Protein AF-A0AAU6F2I3-F1 (afdb_monomer_lite)

Radius of gyration: 15.63 Å; chains: 1; bounding box: 40×29×41 Å

Structure (mmCIF, N/CA/C/O backbone):
data_AF-A0AAU6F2I3-F1
#
_entry.id   AF-A0AAU6F2I3-F1
#
loop_
_atom_site.group_PDB
_atom_site.id
_atom_site.type_symbol
_atom_site.label_atom_id
_atom_site.label_alt_id
_atom_site.label_comp_id
_atom_site.label_asym_id
_atom_site.label_entity_id
_atom_site.label_seq_id
_atom_site.pdbx_PDB_ins_code
_atom_site.Cartn_x
_atom_site.Cartn_y
_atom_site.Cartn_z
_atom_site.occupancy
_atom_site.B_iso_or_equiv
_atom_site.auth_seq_id
_atom_site.auth_comp_id
_atom_site.auth_asym_id
_atom_site.auth_atom_id
_atom_site.pdbx_PDB_model_num
ATOM 1 N N . MET A 1 1 ? -24.196 5.159 10.264 1.00 76.12 1 MET A N 1
ATOM 2 C CA . MET A 1 1 ? -23.207 4.944 11.347 1.00 76.12 1 MET A CA 1
ATOM 3 C C . MET A 1 1 ? -21.809 5.019 10.735 1.00 76.12 1 MET A C 1
ATOM 5 O O . MET A 1 1 ? -21.685 4.666 9.568 1.00 76.12 1 MET A O 1
ATOM 9 N N . ARG A 1 2 ? -20.798 5.515 11.462 1.00 90.19 2 ARG A N 1
ATOM 10 C CA . ARG A 1 2 ? -19.385 5.634 11.037 1.00 90.19 2 ARG A CA 1
ATOM 11 C C . ARG A 1 2 ? -18.504 5.197 12.214 1.00 90.19 2 ARG A C 1
ATOM 13 O O . ARG A 1 2 ? -18.837 5.561 13.334 1.00 90.19 2 ARG A O 1
ATOM 20 N N . ALA A 1 3 ? -17.428 4.461 11.943 1.00 92.19 3 ALA A N 1
ATOM 21 C CA . ALA A 1 3 ? -16.405 4.084 12.918 1.00 92.19 3 ALA A CA 1
ATOM 22 C C . ALA A 1 3 ? -15.015 4.395 12.341 1.00 92.19 3 ALA A C 1
ATOM 24 O O . ALA A 1 3 ? -14.820 4.270 11.128 1.00 92.19 3 ALA A O 1
ATOM 25 N N . THR A 1 4 ? -14.079 4.821 13.187 1.00 94.06 4 THR A N 1
ATOM 26 C CA . THR A 1 4 ? -12.726 5.244 12.794 1.00 94.06 4 THR A CA 1
ATOM 27 C C . THR A 1 4 ? -11.667 4.408 13.511 1.00 94.06 4 THR A C 1
ATOM 29 O O . THR A 1 4 ? -11.739 4.189 14.718 1.00 94.06 4 THR A O 1
ATOM 32 N N . GLY A 1 5 ? -10.655 3.953 12.775 1.00 92.81 5 GLY A N 1
ATOM 33 C CA . GLY A 1 5 ? -9.516 3.225 13.329 1.00 92.81 5 GLY A CA 1
ATOM 34 C C . GLY A 1 5 ? -8.248 3.472 12.522 1.00 92.81 5 GLY A C 1
ATOM 35 O O . GLY A 1 5 ? -8.311 3.901 11.367 1.00 92.81 5 GLY A O 1
ATOM 36 N N . THR A 1 6 ? -7.110 3.185 13.140 1.00 96.50 6 THR A N 1
ATOM 37 C CA . THR A 1 6 ? -5.786 3.222 12.509 1.00 96.50 6 THR A CA 1
ATOM 38 C C . THR A 1 6 ? -5.350 1.792 12.225 1.00 96.50 6 THR A C 1
ATOM 40 O O . THR A 1 6 ? -5.726 0.879 12.962 1.00 96.50 6 THR A O 1
ATOM 43 N N . PHE A 1 7 ? -4.557 1.578 11.174 1.00 96.00 7 PHE A N 1
ATOM 44 C CA . PHE A 1 7 ? -3.913 0.288 10.956 1.00 96.00 7 PHE A CA 1
ATOM 45 C C . PHE A 1 7 ? -2.394 0.405 10.891 1.00 96.00 7 PHE A C 1
ATOM 47 O O . PHE A 1 7 ? -1.865 1.388 10.377 1.00 96.00 7 PHE A O 1
ATOM 54 N N . SER A 1 8 ? -1.709 -0.631 11.367 1.00 96.25 8 SER A N 1
ATOM 55 C CA . SER A 1 8 ? -0.300 -0.885 11.077 1.00 96.25 8 SER A CA 1
ATOM 56 C C . SER A 1 8 ? -0.163 -1.957 9.995 1.00 96.25 8 SER A C 1
ATOM 58 O O . SER A 1 8 ? -1.024 -2.832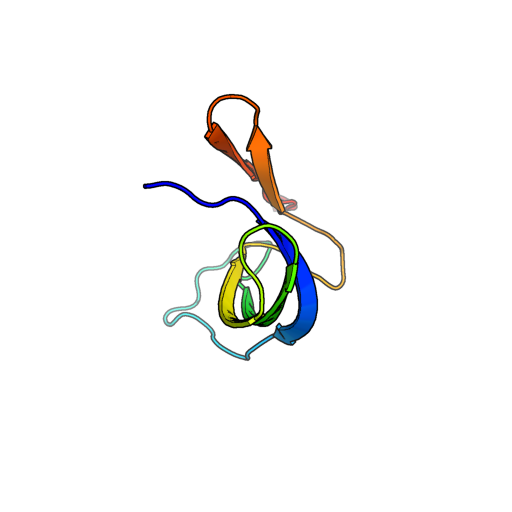 9.839 1.00 96.25 8 SER A O 1
ATOM 60 N N . VAL A 1 9 ? 0.919 -1.871 9.221 1.00 94.50 9 VAL A N 1
ATOM 61 C CA . VAL A 1 9 ? 1.310 -2.887 8.239 1.00 94.50 9 VAL A CA 1
ATOM 62 C C . VAL A 1 9 ? 2.155 -3.937 8.950 1.00 94.50 9 VAL A C 1
ATOM 64 O O . VAL A 1 9 ? 3.156 -3.582 9.561 1.00 94.50 9 VAL A O 1
ATOM 67 N N . GLN A 1 10 ? 1.746 -5.204 8.885 1.00 93.81 10 GLN A N 1
ATOM 68 C CA . GLN A 1 10 ? 2.429 -6.305 9.578 1.00 93.81 10 GLN A CA 1
ATOM 69 C C . GLN A 1 10 ? 3.289 -7.136 8.627 1.00 93.81 10 GLN A C 1
ATOM 71 O O . GLN A 1 10 ? 4.453 -7.378 8.917 1.00 93.81 10 GLN A O 1
ATOM 76 N N . ASP A 1 11 ? 2.733 -7.514 7.477 1.00 90.62 11 ASP A N 1
ATOM 77 C CA . ASP A 1 11 ? 3.426 -8.296 6.453 1.00 90.62 11 ASP A CA 1
ATOM 78 C C . ASP A 1 11 ? 3.221 -7.603 5.113 1.00 90.62 11 ASP A C 1
ATOM 80 O O . ASP A 1 11 ? 2.077 -7.349 4.740 1.00 90.62 11 ASP A O 1
ATOM 84 N N . PHE A 1 12 ? 4.299 -7.286 4.401 1.00 88.50 12 PHE A N 1
ATOM 85 C CA . PHE A 1 12 ? 4.255 -6.718 3.055 1.00 88.50 12 PHE A CA 1
ATOM 86 C C . PHE A 1 12 ? 5.135 -7.566 2.143 1.00 88.50 12 PHE A C 1
ATOM 88 O O . PHE A 1 12 ? 6.344 -7.661 2.349 1.00 88.50 12 PHE A O 1
ATOM 95 N N . THR A 1 13 ? 4.530 -8.208 1.148 1.00 89.25 13 THR A N 1
ATOM 96 C CA . THR A 1 13 ? 5.214 -9.176 0.285 1.00 89.25 13 THR A CA 1
ATOM 97 C C . THR A 1 13 ? 4.948 -8.838 -1.179 1.00 89.25 13 THR A C 1
ATOM 99 O O . THR A 1 13 ? 3.810 -9.004 -1.632 1.00 89.25 13 THR A O 1
ATOM 102 N N . PRO A 1 14 ? 5.960 -8.366 -1.930 1.00 85.38 14 PRO A N 1
ATOM 103 C CA . PRO A 1 14 ? 5.856 -8.189 -3.375 1.00 85.38 14 PRO A CA 1
ATOM 104 C C . PRO A 1 14 ? 5.494 -9.497 -4.090 1.00 85.38 14 PRO A C 1
ATOM 106 O O . PRO A 1 14 ? 5.871 -10.587 -3.669 1.00 85.38 14 PRO A O 1
ATOM 109 N N . THR A 1 15 ? 4.741 -9.384 -5.177 1.00 85.44 15 THR A N 1
ATOM 110 C CA . THR A 1 15 ? 4.315 -10.474 -6.060 1.00 85.44 15 THR A CA 1
ATOM 111 C C . THR A 1 15 ? 4.934 -10.268 -7.440 1.00 85.44 15 THR A C 1
ATOM 113 O O . THR A 1 15 ? 5.019 -9.138 -7.913 1.00 85.44 15 THR A O 1
ATOM 116 N N . GLU A 1 16 ? 5.284 -11.352 -8.133 1.00 79.62 16 GLU A N 1
ATOM 117 C CA . GLU A 1 16 ? 5.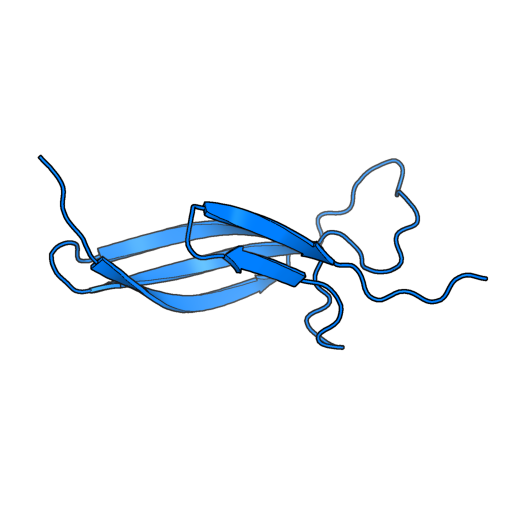868 -11.336 -9.489 1.00 79.62 16 GLU A CA 1
ATOM 118 C C . GLU A 1 16 ? 4.855 -10.986 -10.607 1.00 79.62 16 GLU A C 1
ATOM 120 O O . GLU A 1 16 ? 4.998 -11.408 -11.754 1.00 79.62 16 GLU A O 1
ATOM 125 N N . LEU A 1 17 ? 3.788 -10.239 -10.299 1.00 80.31 17 LEU A N 1
ATOM 126 C CA . LEU A 1 17 ? 2.764 -9.904 -11.287 1.00 80.31 17 LEU A CA 1
ATOM 127 C C . LEU A 1 17 ? 3.294 -8.852 -12.271 1.00 80.31 17 LEU A C 1
ATOM 129 O O . LEU A 1 17 ? 3.400 -7.679 -11.926 1.00 80.31 17 LEU A O 1
ATOM 133 N N . ALA A 1 18 ? 3.551 -9.268 -13.512 1.00 75.75 18 ALA A N 1
ATOM 134 C CA . ALA A 1 18 ? 3.978 -8.389 -14.596 1.00 75.75 18 ALA A CA 1
ATOM 135 C C . ALA A 1 18 ? 2.881 -8.237 -15.676 1.00 75.75 18 ALA A C 1
ATOM 137 O O . ALA A 1 18 ? 2.275 -9.234 -16.083 1.00 75.75 18 ALA A O 1
ATOM 138 N N . PRO A 1 19 ? 2.610 -7.015 -16.176 1.00 72.50 19 PRO A N 1
ATOM 139 C CA . PRO A 1 19 ? 1.673 -6.805 -17.280 1.00 72.50 19 PRO A CA 1
ATOM 140 C C . PRO A 1 19 ? 2.195 -7.408 -18.595 1.00 72.50 19 PRO A C 1
ATOM 142 O O . PRO A 1 19 ? 3.398 -7.434 -18.845 1.00 72.50 19 PRO A O 1
ATOM 145 N N . THR A 1 20 ? 1.283 -7.874 -19.459 1.00 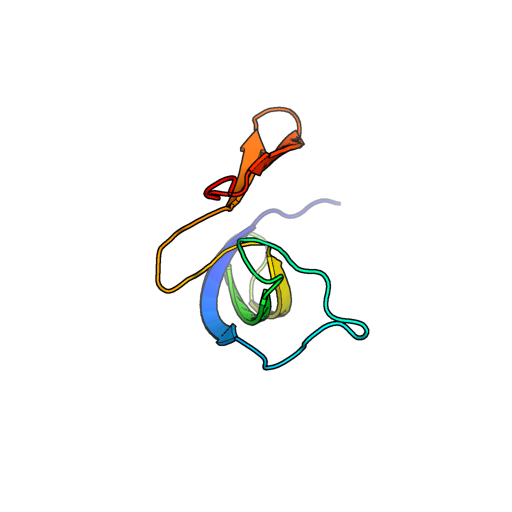76.69 20 THR A N 1
ATOM 146 C CA . THR A 1 20 ? 1.600 -8.357 -20.817 1.00 76.69 20 THR A CA 1
ATOM 147 C C . THR A 1 20 ? 0.702 -7.665 -21.858 1.00 76.69 20 THR A C 1
ATOM 149 O O . THR A 1 20 ? -0.519 -7.794 -21.754 1.00 76.69 20 THR A O 1
ATOM 152 N N . PRO A 1 21 ? 1.263 -6.972 -22.873 1.00 79.75 21 PRO A N 1
ATOM 153 C CA . PRO A 1 21 ? 2.693 -6.718 -23.077 1.00 79.75 21 PRO A CA 1
ATOM 154 C C . PRO A 1 21 ? 3.268 -5.830 -21.965 1.00 79.75 21 PRO A C 1
ATOM 156 O O . PRO A 1 21 ? 2.556 -5.007 -21.392 1.00 79.75 21 PRO A O 1
ATOM 159 N N . GLY A 1 22 ? 4.549 -6.014 -21.645 1.00 72.81 22 GLY A N 1
ATOM 160 C CA . GLY A 1 22 ? 5.221 -5.168 -20.664 1.00 72.81 22 GLY A CA 1
ATOM 161 C C . GLY A 1 22 ? 5.276 -3.727 -21.166 1.00 72.81 22 GLY A C 1
ATOM 162 O O . GLY A 1 22 ? 5.732 -3.482 -22.283 1.00 72.81 22 GLY A O 1
ATOM 163 N N . THR A 1 23 ? 4.809 -2.778 -20.358 1.00 67.06 23 THR A N 1
ATOM 164 C CA . THR A 1 23 ? 4.996 -1.350 -20.633 1.00 67.06 23 THR A CA 1
ATOM 165 C C . THR A 1 23 ? 6.351 -0.940 -20.070 1.00 67.06 23 THR A C 1
ATOM 167 O O . THR A 1 23 ? 6.553 -1.109 -18.867 1.00 67.06 23 THR A O 1
ATOM 170 N N . PRO A 1 24 ? 7.274 -0.398 -20.882 1.00 66.75 24 PRO A N 1
ATOM 171 C CA . PRO A 1 24 ? 8.505 0.180 -20.368 1.00 66.75 24 PRO A CA 1
ATOM 172 C C . PRO A 1 24 ? 8.146 1.371 -19.480 1.00 66.75 24 PRO A C 1
ATOM 174 O O . PRO A 1 24 ? 7.717 2.419 -19.962 1.00 66.75 24 PRO A O 1
ATOM 177 N N . THR A 1 25 ? 8.272 1.187 -18.174 1.00 65.94 25 THR A N 1
ATOM 178 C CA . THR A 1 25 ? 8.169 2.250 -17.181 1.00 65.94 25 THR A CA 1
ATOM 179 C C . THR A 1 25 ? 9.480 2.301 -16.422 1.00 65.94 25 THR A C 1
ATOM 181 O O . THR A 1 25 ? 10.162 1.291 -16.267 1.00 65.94 25 THR A O 1
ATOM 184 N N . ALA A 1 26 ? 9.853 3.486 -15.958 1.00 62.53 26 ALA A N 1
ATOM 185 C CA . ALA A 1 26 ? 11.075 3.652 -15.181 1.00 62.53 26 ALA A CA 1
ATOM 186 C C . ALA A 1 26 ? 10.994 3.015 -13.787 1.00 62.53 26 ALA A C 1
ATOM 188 O O . ALA A 1 26 ? 12.008 2.602 -13.242 1.00 62.53 26 ALA A O 1
ATOM 189 N N . VAL A 1 27 ? 9.775 2.892 -13.253 1.00 68.12 27 VAL A N 1
ATOM 190 C CA . VAL A 1 27 ? 9.460 2.129 -12.045 1.00 68.12 27 VAL A CA 1
ATOM 191 C C . VAL A 1 27 ? 8.367 1.123 -12.416 1.00 68.12 27 VAL A C 1
ATOM 193 O O . VAL A 1 27 ? 7.302 1.550 -12.886 1.00 68.12 27 VAL A O 1
ATOM 196 N N . PRO A 1 28 ? 8.591 -0.197 -12.293 1.00 63.62 28 PRO A N 1
ATOM 197 C CA . PRO A 1 28 ? 7.555 -1.184 -12.574 1.00 63.62 28 PRO A CA 1
ATOM 198 C C . PRO A 1 28 ? 6.383 -1.019 -11.598 1.00 63.62 28 PRO A C 1
ATOM 200 O O . PRO A 1 28 ? 6.568 -0.703 -10.424 1.00 63.62 28 PRO A O 1
ATOM 203 N N . VAL A 1 29 ? 5.153 -1.238 -12.076 1.00 64.94 29 VAL A N 1
ATOM 204 C CA . VAL A 1 29 ? 3.997 -1.338 -11.175 1.00 64.94 29 VAL A CA 1
ATOM 205 C C . VAL A 1 29 ? 4.157 -2.617 -10.361 1.00 64.94 29 VAL A C 1
ATOM 207 O O . VAL A 1 29 ? 4.050 -3.715 -10.903 1.00 64.94 29 VAL A O 1
ATOM 210 N N . GLY A 1 30 ? 4.419 -2.469 -9.066 1.00 75.44 30 GLY A N 1
ATOM 211 C CA . GLY A 1 30 ? 4.503 -3.573 -8.123 1.00 75.44 30 GLY A CA 1
ATOM 212 C C . GLY A 1 30 ? 3.122 -3.922 -7.580 1.00 75.44 30 GLY A C 1
ATOM 213 O O . GLY A 1 30 ? 2.364 -3.040 -7.163 1.00 75.44 30 GLY A O 1
ATOM 214 N N . VAL A 1 31 ? 2.797 -5.215 -7.558 1.00 84.88 31 VAL A N 1
ATOM 215 C CA . VAL A 1 31 ? 1.685 -5.740 -6.757 1.00 84.88 31 VAL A CA 1
ATOM 216 C C . VAL A 1 31 ? 2.263 -6.430 -5.539 1.00 84.88 31 VAL A C 1
ATOM 218 O O . VAL A 1 31 ? 3.198 -7.209 -5.665 1.00 84.88 31 VAL A O 1
ATOM 221 N N . ALA A 1 32 ? 1.711 -6.159 -4.363 1.00 86.81 32 ALA A N 1
ATOM 222 C CA . ALA A 1 32 ? 2.090 -6.812 -3.122 1.00 86.81 32 ALA A CA 1
ATOM 223 C C . ALA A 1 32 ? 0.855 -7.311 -2.372 1.00 86.81 32 ALA A C 1
ATOM 225 O O . ALA A 1 32 ? -0.211 -6.693 -2.413 1.00 86.81 32 ALA A O 1
ATOM 226 N N . THR A 1 33 ? 1.005 -8.406 -1.637 1.00 92.44 33 THR A N 1
ATOM 227 C CA . THR A 1 33 ? 0.060 -8.764 -0.580 1.00 92.44 33 THR A CA 1
ATOM 228 C C . THR A 1 33 ? 0.472 -8.067 0.707 1.00 92.44 33 THR A C 1
ATOM 230 O O . THR A 1 33 ? 1.654 -8.045 1.046 1.00 92.44 33 THR A O 1
ATOM 233 N N . MET A 1 34 ? -0.499 -7.521 1.434 1.00 94.19 34 MET A N 1
ATOM 234 C CA . MET A 1 34 ? -0.259 -6.813 2.684 1.00 94.19 34 MET A CA 1
ATOM 235 C C . MET A 1 34 ? -1.250 -7.219 3.781 1.00 94.19 34 MET A C 1
ATOM 237 O O . MET A 1 34 ? -2.466 -7.134 3.576 1.00 9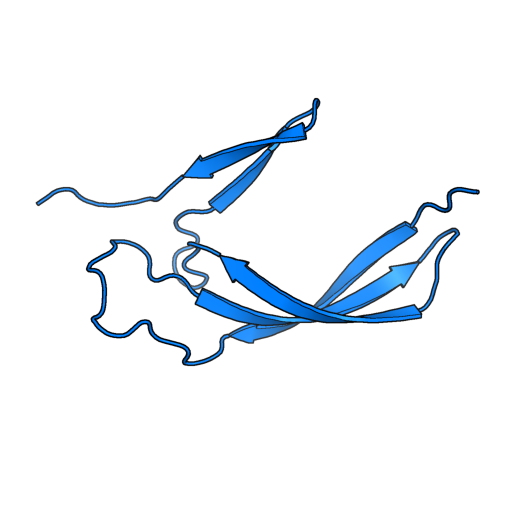4.19 34 MET A O 1
ATOM 241 N N . ALA A 1 35 ? -0.738 -7.584 4.958 1.00 96.50 35 ALA A N 1
ATOM 242 C CA . ALA A 1 35 ? -1.521 -7.779 6.175 1.00 96.50 35 ALA A CA 1
ATOM 243 C C . ALA A 1 35 ? -1.596 -6.480 6.990 1.00 96.50 35 ALA A C 1
ATOM 245 O O . ALA A 1 35 ? -0.580 -5.839 7.264 1.00 96.50 35 ALA A O 1
ATOM 246 N N . LYS A 1 36 ? -2.811 -6.104 7.397 1.00 97.12 36 LYS A N 1
ATOM 247 C CA . LYS A 1 36 ? -3.099 -4.913 8.206 1.00 97.12 36 LYS A CA 1
ATOM 248 C C . LYS A 1 36 ? -3.680 -5.320 9.550 1.00 97.12 36 LYS A C 1
ATOM 250 O O . LYS A 1 36 ? -4.610 -6.127 9.577 1.00 97.12 36 LYS A O 1
ATOM 255 N N . GLN A 1 37 ? -3.188 -4.735 10.637 1.00 97.69 37 GLN A N 1
ATOM 256 C CA . GLN A 1 37 ? -3.769 -4.859 11.975 1.00 97.69 37 GLN A CA 1
ATOM 257 C C . GLN A 1 37 ? -4.452 -3.540 12.337 1.00 97.69 37 GLN A C 1
ATOM 259 O O . GLN A 1 37 ? -3.802 -2.503 12.311 1.00 97.69 37 GLN A O 1
ATOM 264 N N . PHE A 1 38 ? -5.746 -3.581 12.657 1.00 97.12 38 PHE A N 1
ATOM 265 C CA . PHE A 1 38 ? -6.552 -2.406 13.002 1.00 97.12 38 PHE A CA 1
ATOM 266 C C . PHE A 1 38 ? -6.730 -2.275 14.513 1.00 97.12 38 PHE A C 1
ATOM 268 O O . PHE A 1 38 ? -6.962 -3.277 15.202 1.00 97.12 38 PHE A O 1
ATOM 275 N N . GLU A 1 39 ? -6.687 -1.032 14.990 1.00 97.38 39 GLU A N 1
ATOM 276 C CA . GLU A 1 39 ? -6.951 -0.621 16.370 1.00 97.38 39 GLU A CA 1
ATOM 277 C C . GLU A 1 39 ? -7.794 0.672 16.406 1.00 97.38 39 GLU A C 1
ATOM 279 O O . GLU A 1 39 ? -7.784 1.471 15.463 1.00 97.38 39 GLU A O 1
ATOM 284 N N . GLY A 1 40 ? -8.525 0.893 17.505 1.00 95.69 40 GLY A N 1
ATOM 285 C CA . GLY A 1 40 ? -9.454 2.018 17.679 1.00 95.69 40 GLY A CA 1
ATOM 286 C C . GLY A 1 40 ? -10.907 1.553 17.782 1.00 95.69 40 GLY A C 1
ATOM 287 O O . GLY A 1 40 ? -11.187 0.522 18.392 1.00 95.69 40 GLY A O 1
ATOM 288 N N . GLU A 1 41 ? -11.841 2.297 17.182 1.00 97.25 41 GLU A N 1
ATOM 289 C CA . GLU A 1 41 ? -13.267 1.920 17.171 1.00 97.25 41 GLU A CA 1
ATOM 290 C C . GLU A 1 41 ? -13.532 0.683 16.294 1.00 97.25 41 GLU A C 1
ATOM 292 O O . GLU A 1 41 ? -14.554 0.013 16.443 1.00 97.25 41 GLU A O 1
ATOM 297 N N . VAL A 1 42 ? -12.599 0.372 15.387 1.00 94.31 42 VAL A N 1
ATOM 298 C CA . VAL A 1 42 ? -12.561 -0.848 14.577 1.00 94.31 42 VAL A CA 1
ATOM 299 C C . VAL A 1 42 ? -11.310 -1.632 14.952 1.00 94.31 42 VAL A C 1
ATOM 301 O O . VAL A 1 42 ? -10.200 -1.109 14.879 1.00 94.31 42 VAL A O 1
ATOM 304 N N . THR A 1 43 ? -11.486 -2.900 15.312 1.00 96.62 43 THR A N 1
ATOM 305 C CA . THR A 1 43 ? -10.393 -3.820 15.640 1.00 96.62 43 THR A CA 1
ATOM 306 C C . THR A 1 43 ? -10.431 -5.038 14.724 1.00 96.62 43 THR A C 1
ATOM 308 O O . THR A 1 43 ? -11.496 -5.457 14.268 1.00 96.62 43 THR A O 1
ATOM 311 N N . GLY A 1 44 ? -9.264 -5.612 14.428 1.00 96.56 44 GLY A N 1
ATOM 312 C CA . GLY A 1 44 ? -9.170 -6.840 13.636 1.00 96.56 44 GLY A CA 1
ATOM 313 C C . GLY A 1 44 ? -8.037 -6.828 12.621 1.00 96.56 44 GLY A C 1
ATOM 314 O O . GLY A 1 44 ? -7.065 -6.090 12.764 1.00 96.56 44 GLY A O 1
ATOM 315 N N . ARG A 1 45 ? -8.152 -7.677 11.596 1.00 97.00 45 ARG A N 1
ATOM 316 C CA . ARG A 1 45 ? -7.135 -7.848 10.553 1.00 97.00 45 ARG A CA 1
ATOM 317 C C . ARG A 1 45 ? -7.745 -7.814 9.162 1.00 97.00 45 ARG A C 1
ATOM 319 O O . ARG A 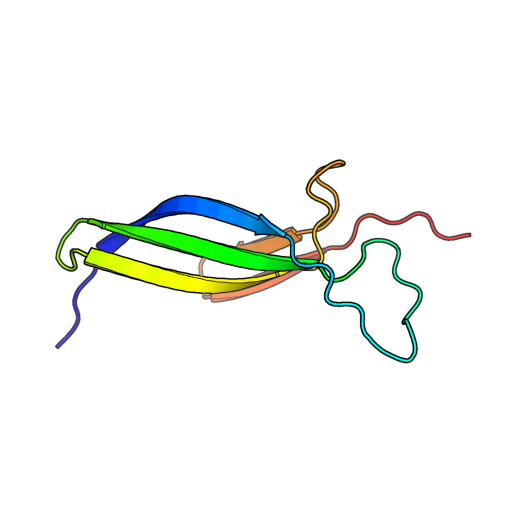1 45 ? -8.869 -8.270 8.976 1.00 97.00 45 ARG A O 1
ATOM 326 N N . ALA A 1 46 ? -6.973 -7.344 8.187 1.00 95.69 46 ALA A N 1
ATOM 327 C CA . ALA A 1 46 ? -7.295 -7.496 6.770 1.00 95.69 46 ALA A CA 1
ATOM 328 C C . ALA A 1 46 ? -6.086 -8.009 5.985 1.00 95.69 46 ALA A C 1
ATOM 330 O O . ALA A 1 46 ? -4.959 -7.587 6.235 1.00 95.69 46 ALA A O 1
ATOM 331 N N . ALA A 1 47 ? -6.347 -8.872 5.005 1.00 95.31 47 ALA A N 1
ATOM 332 C CA . ALA A 1 47 ? -5.417 -9.183 3.927 1.00 95.31 47 ALA A CA 1
ATOM 333 C C . ALA A 1 47 ? -5.780 -8.315 2.716 1.00 95.31 47 ALA A C 1
ATOM 335 O O . ALA A 1 47 ? -6.954 -8.200 2.363 1.00 95.31 47 ALA A O 1
ATOM 336 N N . THR A 1 48 ? -4.791 -7.668 2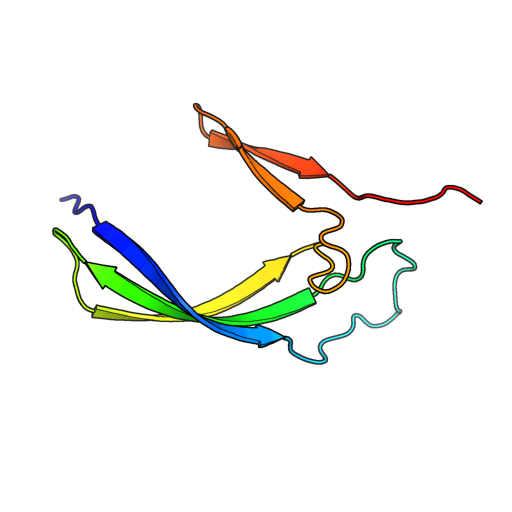.108 1.00 91.81 48 THR A N 1
ATOM 337 C CA . THR A 1 48 ? -5.004 -6.675 1.049 1.00 91.81 48 THR A CA 1
ATOM 338 C C . THR A 1 48 ? -4.071 -6.905 -0.128 1.00 91.81 48 THR A C 1
ATOM 340 O O . THR A 1 48 ? -2.943 -7.350 0.059 1.00 91.81 48 THR A O 1
ATOM 343 N N . LEU A 1 49 ? -4.544 -6.585 -1.333 1.00 91.25 49 LEU A N 1
ATOM 344 C CA . LEU A 1 49 ? -3.692 -6.392 -2.502 1.00 91.25 49 LEU A CA 1
ATOM 345 C C . LEU A 1 49 ? -3.339 -4.909 -2.581 1.00 91.25 49 LEU A C 1
ATOM 347 O O . LEU A 1 49 ? -4.218 -4.052 -2.475 1.00 91.25 49 LEU A O 1
ATOM 351 N N . PHE A 1 50 ? -2.057 -4.617 -2.736 1.00 85.44 50 PHE A N 1
ATOM 352 C CA . PHE A 1 50 ? -1.519 -3.273 -2.827 1.00 85.44 50 PHE A CA 1
ATOM 353 C C . PHE A 1 50 ? -0.836 -3.101 -4.176 1.00 85.44 50 PHE A C 1
ATOM 355 O O . PHE A 1 50 ? 0.021 -3.900 -4.537 1.00 85.44 50 PHE A O 1
ATOM 362 N N . THR A 1 51 ? -1.231 -2.073 -4.917 1.00 83.12 51 THR A N 1
ATOM 363 C CA . THR A 1 51 ? -0.645 -1.725 -6.212 1.00 83.12 51 THR A CA 1
ATOM 364 C C . THR A 1 51 ? 0.030 -0.370 -6.093 1.00 83.12 51 THR A C 1
ATOM 366 O O . THR A 1 51 ? -0.630 0.596 -5.703 1.00 83.12 51 THR A O 1
ATOM 369 N N . ALA A 1 52 ? 1.306 -0.282 -6.451 1.00 76.00 52 ALA A N 1
ATOM 370 C CA . ALA A 1 52 ? 2.037 0.978 -6.453 1.00 76.00 52 ALA A CA 1
ATOM 371 C C . ALA A 1 52 ? 2.989 1.070 -7.643 1.00 76.00 52 ALA A C 1
ATOM 373 O O . ALA A 1 52 ? 3.538 0.070 -8.094 1.00 76.00 52 ALA A O 1
ATOM 374 N N . ALA A 1 53 ? 3.206 2.291 -8.121 1.00 75.31 53 ALA A N 1
ATOM 375 C CA . ALA A 1 53 ? 4.366 2.626 -8.934 1.00 75.31 53 ALA A CA 1
ATOM 376 C C . ALA A 1 53 ? 5.484 3.096 -7.997 1.00 75.31 53 ALA A C 1
ATOM 378 O O . ALA A 1 53 ? 5.764 4.287 -7.889 1.00 75.31 53 ALA A O 1
ATOM 379 N N . TYR A 1 54 ? 6.012 2.147 -7.230 1.00 75.50 54 TYR A N 1
ATOM 380 C CA . TYR A 1 54 ? 7.013 2.373 -6.198 1.00 75.50 54 TYR A CA 1
ATOM 381 C C . TYR A 1 54 ? 8.051 1.263 -6.274 1.00 75.50 54 TYR A C 1
ATOM 383 O O . TYR A 1 54 ? 7.693 0.083 -6.249 1.00 75.50 54 TYR A O 1
ATOM 391 N N . ASP A 1 55 ? 9.317 1.646 -6.347 1.00 75.00 55 ASP A N 1
ATOM 392 C CA . ASP A 1 55 ? 10.438 0.734 -6.182 1.00 75.00 55 ASP A CA 1
ATOM 393 C C . ASP A 1 55 ? 10.850 0.732 -4.706 1.00 75.00 55 ASP A C 1
ATOM 395 O O . ASP A 1 55 ? 11.338 1.729 -4.174 1.00 75.00 55 ASP A O 1
ATOM 399 N N . ALA A 1 56 ? 10.630 -0.397 -4.032 1.00 68.81 56 ALA A N 1
ATOM 400 C CA . ALA A 1 56 ? 10.939 -0.547 -2.615 1.00 68.81 56 ALA A CA 1
ATOM 401 C C . ALA A 1 56 ? 12.443 -0.651 -2.320 1.00 68.81 56 ALA A C 1
ATOM 403 O O . ALA A 1 56 ? 12.841 -0.400 -1.183 1.00 68.81 56 ALA A O 1
ATOM 404 N N . GLU A 1 57 ? 13.272 -1.016 -3.302 1.00 74.12 57 GLU A N 1
ATOM 405 C CA . GLU A 1 57 ? 14.724 -1.088 -3.121 1.00 74.12 57 GLU A CA 1
ATOM 406 C C . GLU A 1 57 ? 15.349 0.306 -3.166 1.00 74.12 57 GLU A C 1
ATOM 408 O O . GLU A 1 57 ? 16.192 0.639 -2.332 1.00 74.12 57 GLU A O 1
ATOM 413 N N . THR A 1 58 ? 14.918 1.137 -4.117 1.00 76.69 58 THR A N 1
ATOM 414 C CA . THR A 1 58 ? 15.468 2.488 -4.319 1.00 76.69 58 THR A CA 1
ATOM 415 C C . THR A 1 58 ? 14.685 3.579 -3.589 1.00 76.69 58 THR A C 1
ATOM 417 O O . THR A 1 58 ? 15.206 4.671 -3.366 1.00 76.69 58 THR A O 1
ATOM 420 N N . GLY A 1 59 ? 13.448 3.296 -3.178 1.00 76.19 59 GLY A N 1
ATOM 421 C CA . GLY A 1 59 ? 12.532 4.287 -2.623 1.00 76.19 59 GLY A CA 1
ATOM 422 C C . GLY A 1 59 ? 11.939 5.232 -3.673 1.00 76.19 59 GLY A C 1
ATOM 423 O O . GLY A 1 59 ? 11.408 6.276 -3.297 1.00 76.19 59 GLY A O 1
ATOM 424 N N . SER A 1 60 ? 12.043 4.890 -4.959 1.00 81.62 60 SER A N 1
ATOM 425 C CA . SER A 1 60 ? 11.650 5.747 -6.077 1.00 81.62 60 SER A CA 1
ATOM 426 C C . SER A 1 60 ? 10.171 5.649 -6.444 1.00 81.62 60 SER A C 1
ATOM 428 O O . SER A 1 60 ? 9.585 4.566 -6.490 1.00 81.62 60 SER A O 1
ATOM 430 N N . GLY A 1 61 ? 9.582 6.795 -6.786 1.00 81.44 61 GLY A N 1
ATOM 431 C CA . GLY A 1 61 ? 8.154 6.947 -7.061 1.00 81.44 61 GLY A CA 1
ATOM 432 C C . GLY A 1 61 ? 7.298 6.952 -5.793 1.00 81.44 61 GLY A C 1
ATOM 433 O O . GLY A 1 61 ? 7.779 6.755 -4.679 1.00 81.44 61 GLY A O 1
ATOM 434 N N . GLY A 1 62 ? 6.002 7.216 -5.935 1.00 81.12 62 GLY A N 1
ATOM 435 C CA . GLY A 1 62 ? 5.101 7.201 -4.786 1.00 81.12 62 GLY A CA 1
ATOM 436 C C . GLY A 1 62 ? 3.746 7.838 -5.037 1.00 81.12 62 GLY A C 1
ATOM 437 O O . GLY A 1 62 ? 3.479 8.411 -6.095 1.00 81.12 62 GLY A O 1
ATOM 438 N N . ILE A 1 63 ? 2.875 7.711 -4.034 1.00 84.31 63 ILE A N 1
ATOM 439 C CA . ILE A 1 63 ? 1.585 8.391 -3.975 1.00 84.31 63 ILE A CA 1
ATOM 440 C C . ILE A 1 63 ? 1.413 9.055 -2.609 1.00 84.31 63 ILE A C 1
ATOM 442 O O . ILE A 1 63 ? 1.657 8.443 -1.571 1.00 84.31 63 ILE A O 1
ATOM 446 N N . GLU A 1 64 ? 0.950 10.297 -2.611 1.00 86.88 64 GLU A N 1
ATOM 447 C CA . GLU A 1 64 ? 0.549 11.033 -1.415 1.00 86.88 64 GLU A CA 1
ATOM 448 C C . GLU A 1 64 ? -0.913 11.460 -1.564 1.00 86.88 64 GLU A C 1
ATOM 450 O O . GLU A 1 64 ? -1.349 11.861 -2.646 1.00 86.88 64 GLU A O 1
ATOM 455 N N . ILE A 1 65 ? -1.681 11.374 -0.477 1.00 86.56 65 ILE A N 1
ATOM 456 C CA . ILE A 1 65 ? -3.034 11.929 -0.416 1.00 86.56 65 ILE A CA 1
ATOM 457 C C . ILE A 1 65 ? -2.972 13.197 0.427 1.00 86.56 65 ILE A C 1
ATOM 459 O O . ILE A 1 65 ? -2.726 13.145 1.631 1.00 86.56 65 ILE A O 1
ATOM 463 N N . GLU A 1 66 ? -3.213 14.334 -0.209 1.00 92.06 66 GLU A N 1
ATOM 464 C CA . GLU A 1 66 ? -3.216 15.635 0.448 1.00 92.06 66 GLU A CA 1
ATOM 465 C C . GLU A 1 66 ? -4.454 15.843 1.327 1.00 92.06 66 GLU A C 1
ATOM 467 O O . GLU A 1 66 ? -5.510 15.218 1.150 1.00 92.06 66 GLU A O 1
ATOM 472 N N . ALA A 1 67 ? -4.369 16.839 2.212 1.00 89.00 67 ALA A N 1
ATOM 473 C CA . ALA A 1 67 ? -5.549 17.410 2.847 1.00 89.00 67 ALA A CA 1
ATOM 474 C C . ALA A 1 67 ? -6.550 17.878 1.768 1.00 89.00 67 ALA A C 1
ATOM 476 O O . ALA A 1 67 ? -6.224 18.699 0.916 1.00 89.00 67 ALA A O 1
ATOM 477 N N . GLY A 1 68 ? -7.771 17.333 1.794 1.00 91.88 68 GLY A N 1
ATOM 478 C CA . GLY A 1 68 ? -8.798 17.563 0.765 1.00 91.88 68 GLY A CA 1
ATOM 479 C C . GLY A 1 68 ? -9.030 16.378 -0.180 1.00 91.88 68 GLY A C 1
ATOM 480 O O . GLY A 1 68 ? -9.987 16.401 -0.947 1.00 91.88 68 GLY A O 1
ATOM 481 N N . GLY A 1 69 ? -8.218 15.319 -0.084 1.00 88.12 69 GLY A N 1
ATOM 482 C CA . GLY A 1 69 ? -8.421 14.070 -0.823 1.00 88.12 69 GLY A CA 1
ATOM 483 C C . GLY A 1 69 ? -7.823 14.053 -2.231 1.00 88.12 69 GLY A C 1
ATOM 484 O O . GLY A 1 69 ? -8.028 13.085 -2.965 1.00 88.12 69 GLY A O 1
ATOM 485 N N . THR A 1 70 ? -7.072 15.086 -2.621 1.00 93.12 70 THR A N 1
ATOM 486 C CA . THR A 1 70 ? -6.286 15.071 -3.862 1.00 93.12 70 THR A CA 1
ATOM 487 C C . THR A 1 70 ? -5.197 14.012 -3.755 1.00 93.12 70 THR A C 1
ATOM 489 O O . THR A 1 70 ? -4.435 13.999 -2.793 1.00 93.12 70 THR A O 1
ATOM 492 N N . HIS A 1 71 ? -5.130 13.122 -4.741 1.00 88.06 71 HIS A N 1
ATOM 493 C CA . HIS A 1 71 ? -4.075 12.119 -4.841 1.00 88.06 71 HIS A CA 1
ATOM 494 C C . HIS A 1 71 ? -2.980 12.657 -5.768 1.00 88.06 71 HIS A C 1
ATOM 496 O O . HIS A 1 71 ? -3.261 12.978 -6.925 1.00 88.06 71 HIS A O 1
ATOM 502 N N . ARG A 1 72 ? -1.741 12.751 -5.280 1.00 86.00 72 ARG A N 1
ATOM 503 C CA . ARG A 1 72 ? -0.549 13.039 -6.085 1.00 86.00 72 ARG A CA 1
ATOM 504 C C . ARG A 1 72 ? 0.220 11.759 -6.311 1.00 86.00 72 ARG A C 1
ATOM 506 O O . ARG A 1 72 ? 0.524 11.070 -5.349 1.00 86.00 72 ARG A O 1
ATOM 513 N N . ILE A 1 73 ? 0.563 11.481 -7.560 1.00 82.50 73 ILE A N 1
ATOM 514 C CA . ILE A 1 73 ? 1.451 10.383 -7.939 1.00 82.50 73 ILE A CA 1
ATOM 515 C C . ILE A 1 73 ? 2.680 10.967 -8.633 1.00 82.50 73 ILE A C 1
ATOM 517 O O . ILE A 1 73 ? 2.548 11.884 -9.447 1.00 82.50 73 ILE A O 1
ATOM 521 N N . TRP A 1 74 ? 3.861 10.455 -8.308 1.00 82.94 74 TRP A N 1
ATOM 522 C CA . TRP A 1 74 ? 5.107 10.796 -8.989 1.00 82.94 74 TRP A CA 1
ATOM 523 C C . TRP A 1 74 ? 5.893 9.533 -9.311 1.00 82.94 74 TRP A C 1
ATOM 525 O O . TRP A 1 74 ? 5.725 8.483 -8.691 1.00 82.94 74 TRP A O 1
ATOM 535 N N . PHE A 1 75 ? 6.750 9.664 -10.312 1.00 77.50 75 PHE A N 1
ATOM 536 C CA . PHE A 1 75 ? 7.636 8.621 -10.788 1.00 77.50 75 PHE A CA 1
ATOM 537 C C . PHE A 1 75 ? 9.020 9.246 -10.848 1.00 77.50 75 PHE A C 1
ATOM 539 O O . PHE A 1 75 ? 9.169 10.306 -11.462 1.00 77.50 75 PHE A O 1
ATOM 546 N N . ASP A 1 76 ? 10.010 8.612 -10.231 1.00 71.69 76 ASP A N 1
ATOM 547 C CA . ASP A 1 76 ? 11.397 9.025 -10.409 1.00 71.69 76 ASP A CA 1
ATOM 548 C C . ASP A 1 76 ? 11.949 8.269 -11.615 1.00 71.69 76 ASP A C 1
ATOM 550 O O . ASP A 1 76 ? 11.870 7.041 -11.682 1.00 71.69 76 ASP A O 1
ATOM 554 N N . TYR A 1 77 ? 12.417 9.007 -12.620 1.00 67.31 77 TYR A N 1
ATOM 555 C CA . TYR A 1 77 ? 12.925 8.425 -13.855 1.00 67.31 77 TYR A CA 1
ATOM 556 C C . TYR A 1 77 ? 13.982 9.292 -14.516 1.00 67.31 77 TYR A C 1
ATOM 558 O O . TYR A 1 77 ? 13.912 10.520 -14.468 1.00 67.31 77 TYR A O 1
ATOM 566 N N . GLU A 1 78 ? 14.928 8.635 -15.186 1.00 63.66 78 GLU A N 1
ATOM 567 C CA . GLU A 1 78 ? 15.802 9.286 -16.154 1.00 63.66 78 GLU A CA 1
ATOM 568 C C . GLU A 1 78 ? 15.159 9.221 -17.542 1.00 63.66 78 GLU A C 1
ATOM 570 O O . GLU A 1 78 ? 14.672 8.176 -17.983 1.00 63.66 78 GLU A O 1
ATOM 575 N N . ILE A 1 79 ? 15.139 10.362 -18.228 1.00 65.38 79 ILE A N 1
ATOM 576 C CA . ILE A 1 79 ? 14.750 10.438 -19.635 1.00 65.38 79 ILE A CA 1
ATOM 577 C C . ILE A 1 79 ? 16.015 10.213 -20.458 1.00 65.38 79 ILE A C 1
ATOM 579 O O . ILE A 1 79 ? 16.969 10.980 -20.323 1.00 65.38 79 ILE A O 1
ATOM 583 N N . GLY A 1 80 ? 16.011 9.154 -21.271 1.00 58.50 80 GLY A N 1
ATOM 584 C CA . GLY A 1 80 ? 17.043 8.893 -22.280 1.00 58.50 80 GLY A CA 1
ATOM 585 C C . GLY A 1 80 ? 16.937 9.804 -23.494 1.00 58.50 80 GLY A C 1
ATOM 586 O O . GLY A 1 80 ? 15.807 10.241 -23.814 1.00 58.50 80 GLY A O 1
#

Foldseek 3Di:
DDFDKDKDWDDKAWDPDADVVHDDDQQGWIWIWIKIAIDGRDGDIDIDIDTASADPVVRFWDWDQDDVRDIDTDGDHDDD

Secondary structure (DSSP, 8-state):
----EEEEEEEEEEE----SSPP--SS--EEEEEEEEEEESS-EEEEEEEEES-BTTTTB-EEEE-TTSPEEEE------

pLDDT: mean 83.69, std 10.76, range [58.5, 97.69]

Sequence (80 aa):
MRATGTFSVQDFTPTELAPTPGTPTAVPVGVATMAKQFEGEVTGRAATLFTAAYDAETGSGGIEIEAGGTHRIWFDYEIG